Protein AF-A0A2G5TNJ4-F1 (afdb_monomer_lite)

Radius of gyration: 16.16 Å; chains: 1; bounding box: 44×25×48 Å

Structure (mmCIF, N/CA/C/O backbone):
data_AF-A0A2G5TNJ4-F1
#
_entry.id   AF-A0A2G5TNJ4-F1
#
loop_
_atom_site.group_PDB
_atom_site.id
_atom_site.type_symbol
_atom_site.label_atom_id
_atom_site.label_alt_id
_atom_site.label_comp_id
_atom_site.label_asym_id
_atom_site.label_entity_id
_atom_site.label_seq_id
_atom_site.pdbx_PDB_ins_code
_atom_site.Cartn_x
_atom_site.Cartn_y
_atom_site.Cartn_z
_atom_site.occupancy
_atom_site.B_iso_or_equiv
_atom_site.auth_seq_id
_atom_site.auth_comp_id
_atom_site.auth_asym_id
_atom_site.auth_atom_id
_atom_site.pdbx_PDB_model_num
ATOM 1 N N . MET A 1 1 ? 27.956 8.345 -33.609 1.00 48.47 1 MET A N 1
ATOM 2 C CA . MET A 1 1 ? 27.097 7.177 -33.896 1.00 48.47 1 MET A CA 1
ATOM 3 C C . MET A 1 1 ? 26.524 6.740 -32.561 1.00 48.47 1 MET A C 1
ATOM 5 O O . MET A 1 1 ? 27.315 6.524 -31.655 1.00 48.47 1 MET A O 1
ATOM 9 N N . ALA A 1 2 ? 25.201 6.765 -32.391 1.00 63.41 2 ALA A N 1
ATOM 10 C CA . ALA A 1 2 ? 24.571 6.293 -31.158 1.00 63.41 2 ALA A CA 1
ATOM 11 C C . ALA A 1 2 ? 24.672 4.763 -31.109 1.00 63.41 2 ALA A C 1
ATOM 13 O O . ALA A 1 2 ? 24.462 4.111 -32.132 1.00 63.41 2 ALA A O 1
ATOM 14 N N . ASP A 1 3 ? 25.059 4.219 -29.956 1.00 72.38 3 ASP A N 1
ATOM 15 C CA . ASP A 1 3 ? 25.195 2.779 -29.751 1.00 72.38 3 ASP A CA 1
ATOM 16 C C . ASP A 1 3 ? 23.813 2.118 -29.925 1.00 72.38 3 ASP A C 1
ATOM 18 O O . ASP A 1 3 ? 22.858 2.546 -29.271 1.00 72.38 3 ASP A O 1
ATOM 22 N N . PRO A 1 4 ? 23.658 1.119 -30.811 1.00 70.12 4 PRO A N 1
ATOM 23 C CA . PRO A 1 4 ? 22.371 0.469 -31.057 1.00 70.12 4 PRO A CA 1
ATOM 24 C C . PRO A 1 4 ? 21.819 -0.265 -29.824 1.00 70.12 4 PRO A C 1
ATOM 26 O O . PRO A 1 4 ? 20.648 -0.635 -29.817 1.00 70.12 4 PRO A O 1
ATOM 29 N N . CYS A 1 5 ? 22.632 -0.453 -28.779 1.00 77.62 5 CYS A N 1
ATOM 30 C CA . CYS A 1 5 ? 22.225 -1.030 -27.504 1.00 77.62 5 CYS A CA 1
ATOM 31 C C . CYS A 1 5 ? 21.991 0.027 -26.403 1.00 77.62 5 CYS A C 1
ATOM 33 O O . CYS A 1 5 ? 21.708 -0.326 -25.254 1.00 77.62 5 CYS A O 1
ATOM 35 N N . TYR A 1 6 ? 22.097 1.322 -26.724 1.00 80.75 6 TYR A N 1
ATOM 36 C CA . TYR A 1 6 ? 21.811 2.400 -25.782 1.00 80.75 6 TYR A CA 1
ATOM 37 C C . TYR A 1 6 ? 20.301 2.560 -25.595 1.00 80.75 6 TYR A C 1
ATOM 39 O O . TYR A 1 6 ? 19.610 3.175 -26.408 1.00 80.75 6 TYR A O 1
ATOM 47 N N . ILE A 1 7 ? 19.793 2.018 -24.490 1.00 78.69 7 ILE A N 1
ATOM 48 C CA . ILE A 1 7 ? 18.432 2.287 -24.026 1.00 78.69 7 ILE A CA 1
ATOM 49 C C . ILE A 1 7 ? 18.480 3.433 -23.008 1.00 78.69 7 ILE A C 1
ATOM 51 O O . ILE A 1 7 ? 19.168 3.291 -21.989 1.00 78.69 7 ILE A O 1
ATOM 55 N N . PRO A 1 8 ? 17.755 4.544 -23.251 1.00 84.19 8 PRO A N 1
ATOM 56 C CA . PRO A 1 8 ? 17.641 5.642 -22.300 1.00 84.19 8 PRO A CA 1
ATOM 57 C C . PRO A 1 8 ? 17.154 5.148 -20.938 1.00 84.19 8 PRO A C 1
ATOM 59 O O . PRO A 1 8 ? 16.268 4.296 -20.869 1.00 84.19 8 PRO A O 1
ATOM 62 N N . GLN A 1 9 ? 17.691 5.714 -19.855 1.00 79.19 9 GLN A N 1
ATOM 63 C CA . GLN A 1 9 ? 17.309 5.323 -18.494 1.00 79.19 9 GLN A CA 1
ATOM 64 C C . GLN A 1 9 ? 15.793 5.447 -18.281 1.00 79.19 9 GLN A C 1
ATOM 66 O O . GLN A 1 9 ? 15.159 4.482 -17.878 1.00 79.19 9 GLN A O 1
ATOM 71 N N . GLN A 1 10 ? 15.196 6.543 -18.759 1.00 78.75 10 GLN A N 1
ATOM 72 C CA . GLN A 1 10 ? 13.747 6.763 -18.744 1.00 78.75 10 GLN A CA 1
ATOM 73 C C . GLN A 1 10 ? 12.945 5.601 -19.359 1.00 78.75 10 GLN A C 1
ATOM 75 O O . GLN A 1 10 ? 11.861 5.268 -18.882 1.00 78.75 10 GLN A O 1
ATOM 80 N N . SER A 1 11 ? 13.452 4.975 -20.426 1.00 80.69 11 SER A N 1
ATOM 81 C CA . SER A 1 11 ? 12.792 3.830 -21.059 1.00 80.69 11 SER A CA 1
ATOM 82 C C . SER A 1 11 ? 12.884 2.571 -20.197 1.00 80.69 11 SER A C 1
ATOM 84 O O . SER A 1 11 ? 11.923 1.809 -20.156 1.00 80.69 11 SER A O 1
ATOM 86 N N . LYS A 1 12 ? 13.999 2.364 -19.486 1.00 79.69 12 LYS A N 1
ATOM 87 C CA . LYS A 1 12 ? 14.141 1.261 -18.523 1.00 79.69 12 LYS A CA 1
ATOM 88 C C . LYS A 1 12 ? 13.193 1.451 -17.345 1.00 79.69 12 LYS A C 1
ATOM 90 O O . LYS A 1 12 ? 12.419 0.544 -17.057 1.00 79.69 12 LYS A O 1
ATOM 95 N N . ASP A 1 13 ? 13.179 2.652 -16.772 1.00 75.88 13 ASP A N 1
ATOM 96 C CA . ASP A 1 13 ? 12.318 2.996 -15.642 1.00 75.88 13 ASP A CA 1
ATOM 97 C C . ASP A 1 13 ? 10.842 2.802 -16.031 1.00 75.88 13 ASP A C 1
ATOM 99 O O . ASP A 1 13 ? 10.076 2.158 -15.322 1.00 75.88 13 ASP A O 1
ATOM 103 N N . THR A 1 14 ? 10.440 3.259 -17.225 1.00 77.19 14 THR A N 1
ATOM 104 C CA . THR A 1 14 ? 9.064 3.089 -17.732 1.00 77.19 14 THR A CA 1
ATOM 105 C C . THR A 1 14 ? 8.658 1.616 -17.836 1.00 77.19 14 THR A C 1
ATOM 107 O O . THR A 1 14 ? 7.539 1.256 -17.460 1.00 77.19 14 THR A O 1
ATOM 110 N N . VAL A 1 15 ? 9.543 0.755 -18.349 1.00 81.00 15 VAL A N 1
ATOM 111 C CA . VAL A 1 15 ? 9.281 -0.689 -18.442 1.00 81.00 15 VAL A CA 1
ATOM 112 C C . VAL A 1 15 ? 9.145 -1.293 -17.047 1.00 81.00 15 VAL A C 1
ATOM 114 O O . VAL A 1 15 ? 8.194 -2.028 -16.799 1.00 81.00 15 VAL A O 1
ATOM 117 N N . GLU A 1 16 ? 10.035 -0.938 -16.123 1.00 75.44 16 GLU A N 1
ATOM 118 C CA . GLU A 1 16 ? 10.012 -1.437 -14.748 1.00 75.44 16 GLU A CA 1
ATOM 119 C C . GLU A 1 16 ? 8.731 -1.015 -14.007 1.00 75.44 16 GLU A C 1
ATOM 121 O O . GLU A 1 16 ? 8.029 -1.860 -13.446 1.00 75.44 16 GLU A O 1
ATOM 126 N N . HIS A 1 17 ? 8.347 0.263 -14.107 1.00 73.50 17 HIS A N 1
ATOM 127 C CA . HIS A 1 17 ? 7.082 0.784 -13.583 1.00 73.50 17 HIS A CA 1
ATOM 128 C C . HIS A 1 17 ? 5.870 0.051 -14.163 1.00 73.50 17 HIS A C 1
ATOM 130 O O . HIS A 1 17 ? 4.946 -0.294 -13.425 1.00 73.50 17 HIS A O 1
ATOM 136 N N . THR A 1 18 ? 5.867 -0.211 -15.471 1.00 74.75 18 THR A N 1
ATOM 137 C CA . THR A 1 18 ? 4.748 -0.888 -16.140 1.00 74.75 18 THR A CA 1
ATOM 138 C C . THR A 1 18 ? 4.637 -2.346 -15.698 1.00 74.75 18 THR A C 1
ATOM 140 O O . THR A 1 18 ? 3.539 -2.802 -15.386 1.00 74.75 18 THR A O 1
ATOM 143 N N . CYS A 1 19 ? 5.756 -3.069 -15.605 1.00 76.50 19 CYS A N 1
ATOM 144 C CA . CYS A 1 19 ? 5.786 -4.444 -15.103 1.00 76.50 19 CYS A CA 1
ATOM 145 C C . CYS A 1 19 ? 5.284 -4.527 -13.656 1.00 76.50 19 CYS A C 1
ATOM 147 O O . CYS A 1 19 ? 4.443 -5.369 -13.347 1.00 76.50 19 CYS A O 1
ATOM 149 N N . MET A 1 20 ? 5.726 -3.613 -12.787 1.00 67.94 20 MET A N 1
ATOM 150 C CA . MET A 1 20 ? 5.228 -3.536 -11.412 1.00 67.94 20 MET A CA 1
ATOM 151 C C . MET A 1 20 ? 3.720 -3.270 -11.362 1.00 67.94 20 MET A C 1
ATOM 153 O O . MET A 1 20 ? 3.015 -3.897 -10.573 1.00 67.94 20 MET A O 1
ATOM 157 N N . LEU A 1 21 ? 3.208 -2.374 -12.213 1.00 69.69 21 LEU A N 1
ATOM 158 C CA . LEU A 1 21 ? 1.777 -2.084 -12.285 1.00 69.69 21 LEU A CA 1
ATOM 159 C C . LEU A 1 21 ? 0.969 -3.316 -12.706 1.00 69.69 21 LEU A C 1
ATOM 161 O O . LEU A 1 21 ? -0.061 -3.612 -12.106 1.00 69.69 21 LEU A O 1
ATOM 165 N N . LEU A 1 22 ? 1.453 -4.043 -13.713 1.00 71.75 22 LEU A N 1
ATOM 166 C CA . LEU A 1 22 ? 0.815 -5.257 -14.214 1.00 71.75 22 LEU A CA 1
ATOM 167 C C . LEU A 1 22 ? 0.810 -6.374 -13.170 1.00 71.75 22 LEU A C 1
ATOM 169 O O . LEU A 1 22 ? -0.215 -7.023 -13.004 1.00 71.75 22 LEU A O 1
ATOM 173 N N . GLU A 1 23 ? 1.891 -6.555 -12.414 1.00 68.31 23 GLU A N 1
ATOM 174 C CA . GLU A 1 23 ? 1.920 -7.535 -11.323 1.00 68.31 23 GLU A CA 1
ATOM 175 C C . GLU A 1 23 ? 1.002 -7.148 -10.156 1.00 68.31 23 GLU A C 1
ATOM 177 O O . GLU A 1 23 ? 0.368 -8.013 -9.552 1.00 68.31 23 GLU A O 1
ATOM 182 N N . MET A 1 24 ? 0.864 -5.855 -9.844 1.00 67.00 24 MET A N 1
ATOM 183 C CA . MET A 1 24 ? -0.133 -5.403 -8.864 1.00 67.00 24 MET A CA 1
ATOM 184 C C . MET A 1 24 ? -1.563 -5.675 -9.350 1.00 67.00 24 MET A C 1
ATOM 186 O O . MET A 1 24 ? -2.422 -6.071 -8.560 1.00 67.00 24 MET A O 1
ATOM 190 N N . ILE A 1 25 ? -1.829 -5.482 -10.644 1.00 66.56 25 ILE A N 1
ATOM 191 C CA . ILE A 1 25 ? -3.120 -5.804 -11.267 1.00 66.56 25 ILE A CA 1
ATOM 192 C C . ILE A 1 25 ? -3.373 -7.317 -11.244 1.00 66.56 25 ILE A C 1
ATOM 194 O O . ILE A 1 25 ? -4.487 -7.727 -10.924 1.00 66.56 25 ILE A O 1
ATOM 198 N N . ASP A 1 26 ? -2.355 -8.1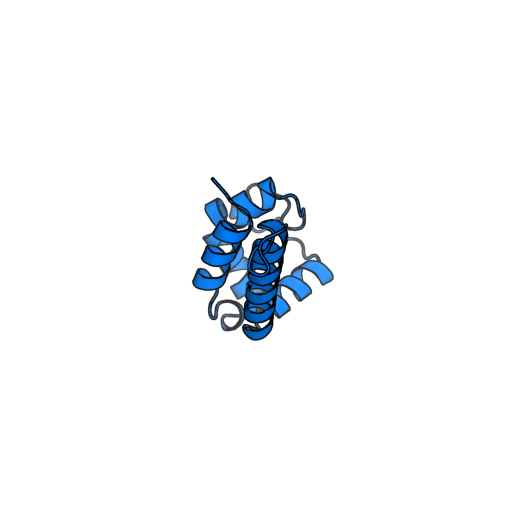36 -11.515 1.00 67.75 26 ASP A N 1
ATOM 199 C CA . ASP A 1 26 ? -2.431 -9.603 -11.469 1.00 67.75 26 ASP A CA 1
ATOM 200 C C . ASP A 1 26 ? -2.741 -10.114 -10.053 1.00 67.75 26 ASP A C 1
ATOM 202 O O . ASP A 1 26 ? -3.601 -10.973 -9.863 1.00 67.75 26 ASP A O 1
ATOM 206 N N . LYS A 1 27 ? -2.171 -9.464 -9.028 1.00 63.88 27 LYS A N 1
ATOM 207 C CA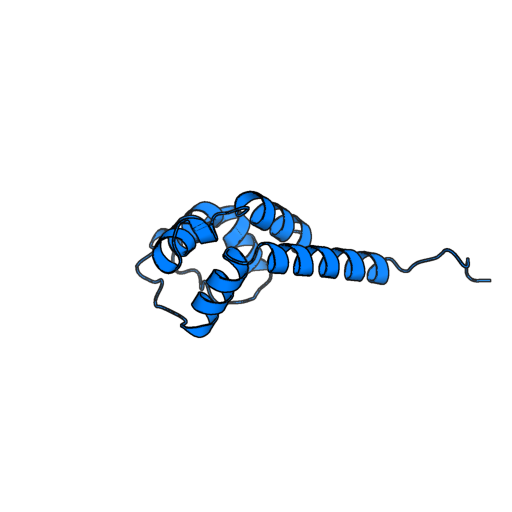 . LYS A 1 27 ? -2.522 -9.692 -7.614 1.00 63.88 27 LYS A CA 1
ATOM 208 C C . LYS A 1 27 ? -3.915 -9.192 -7.213 1.00 63.88 27 LYS A C 1
ATOM 210 O O . LYS A 1 27 ? -4.249 -9.248 -6.031 1.00 63.88 27 LYS A O 1
ATOM 215 N N . GLY A 1 28 ? -4.723 -8.741 -8.178 1.00 65.25 28 GLY A N 1
ATOM 216 C CA . GLY A 1 28 ? -6.190 -8.743 -8.217 1.00 65.25 28 GLY A CA 1
ATOM 217 C C . GLY A 1 28 ? -6.915 -8.148 -7.012 1.00 65.25 28 GLY A C 1
ATOM 218 O O . GLY A 1 28 ? -7.501 -7.071 -7.097 1.00 65.25 28 GLY A O 1
ATOM 219 N N . SER A 1 29 ? -6.894 -8.852 -5.886 1.00 76.25 29 SER A N 1
ATOM 220 C CA . SER A 1 29 ? -7.596 -8.546 -4.642 1.00 76.25 29 SER A CA 1
ATOM 221 C C . SER A 1 29 ? -7.199 -7.199 -4.030 1.00 76.25 29 SER A C 1
ATOM 223 O O . SER A 1 29 ? -8.075 -6.425 -3.637 1.00 76.25 29 SER A O 1
ATOM 225 N N . PHE A 1 30 ? -5.900 -6.879 -3.976 1.00 74.75 30 PHE A N 1
ATOM 226 C CA . PHE A 1 30 ? -5.428 -5.603 -3.422 1.00 74.75 30 PHE A CA 1
ATOM 227 C C . PHE A 1 30 ? -5.843 -4.427 -4.308 1.00 74.75 30 PHE A C 1
ATOM 229 O O . PHE A 1 30 ? -6.428 -3.453 -3.838 1.00 74.75 30 PHE A O 1
ATOM 236 N N . THR A 1 31 ? -5.598 -4.536 -5.612 1.00 75.31 31 THR A N 1
ATOM 237 C CA . THR A 1 31 ? -5.881 -3.471 -6.581 1.00 75.31 31 THR A CA 1
ATOM 238 C C . THR A 1 31 ? -7.385 -3.252 -6.749 1.00 75.31 31 THR A C 1
ATOM 240 O O . THR A 1 31 ? -7.836 -2.107 -6.850 1.00 75.31 31 THR A O 1
ATOM 243 N N . ALA A 1 32 ? -8.187 -4.320 -6.688 1.00 79.75 32 ALA A N 1
ATOM 244 C CA . ALA A 1 32 ? -9.642 -4.230 -6.655 1.00 79.75 32 ALA A CA 1
ATOM 245 C C . ALA A 1 32 ? -10.140 -3.551 -5.371 1.00 79.75 32 ALA A C 1
ATOM 247 O O . ALA A 1 32 ? -10.988 -2.661 -5.447 1.00 79.75 32 ALA A O 1
ATOM 248 N N . CYS A 1 33 ? -9.581 -3.906 -4.208 1.00 82.44 33 CYS A N 1
ATOM 249 C CA . CYS A 1 33 ? -9.888 -3.248 -2.937 1.00 82.44 33 CYS A CA 1
ATOM 250 C C . CYS A 1 33 ? -9.534 -1.756 -2.975 1.00 82.44 33 CYS A C 1
ATOM 252 O O . CYS A 1 33 ? -10.383 -0.916 -2.684 1.00 82.44 33 CYS A O 1
ATOM 254 N N . ALA A 1 34 ? -8.312 -1.415 -3.391 1.00 78.75 34 ALA A N 1
ATOM 255 C CA . ALA A 1 34 ? -7.845 -0.038 -3.502 1.00 78.75 34 ALA A CA 1
ATOM 256 C C . ALA A 1 34 ? -8.736 0.784 -4.445 1.00 78.75 34 ALA A C 1
ATOM 258 O O . ALA A 1 34 ? -9.140 1.900 -4.116 1.00 78.75 34 ALA A O 1
ATOM 259 N N . SER A 1 35 ? -9.104 0.209 -5.594 1.00 79.50 35 SER A N 1
ATOM 260 C CA . SER A 1 35 ? -10.013 0.844 -6.554 1.00 79.50 35 SER A CA 1
ATOM 261 C C . SER A 1 35 ? -11.406 1.056 -5.965 1.00 79.50 35 SER A C 1
ATOM 263 O O . SER A 1 35 ? -12.008 2.110 -6.167 1.00 79.50 35 SER A O 1
ATOM 265 N N . LYS A 1 36 ? -11.916 0.082 -5.205 1.00 82.81 36 LYS A N 1
ATOM 266 C CA . LYS A 1 36 ? -13.209 0.181 -4.525 1.00 82.81 36 LYS A CA 1
ATOM 267 C C . LYS A 1 36 ? -13.189 1.254 -3.437 1.00 82.81 36 LYS A C 1
ATOM 269 O O . LYS A 1 36 ? -14.083 2.089 -3.420 1.00 82.81 36 LYS A O 1
ATOM 274 N N . LEU A 1 37 ? -12.137 1.307 -2.619 1.00 83.38 37 LEU A N 1
ATOM 275 C CA . LEU A 1 37 ? -11.922 2.360 -1.623 1.00 83.38 37 LEU A CA 1
ATOM 276 C C . LEU A 1 37 ? -11.876 3.746 -2.264 1.00 83.38 37 LEU A C 1
ATOM 278 O O . LEU A 1 37 ? -12.560 4.645 -1.795 1.00 83.38 37 LEU A O 1
ATOM 282 N N . MET A 1 38 ? -11.119 3.925 -3.349 1.00 80.38 38 MET A N 1
ATOM 283 C CA . MET A 1 38 ? -11.061 5.203 -4.071 1.00 80.38 38 MET A CA 1
ATOM 284 C C . MET A 1 38 ? -12.417 5.607 -4.658 1.00 80.38 38 MET A C 1
ATOM 286 O O . MET A 1 38 ? -12.744 6.789 -4.696 1.00 80.38 38 MET A O 1
ATOM 290 N N . LYS A 1 39 ? -13.198 4.633 -5.139 1.00 82.19 39 LYS A N 1
ATOM 291 C CA . LYS A 1 39 ? -14.500 4.878 -5.765 1.00 82.19 39 LYS A CA 1
ATOM 292 C C . LYS A 1 39 ? -15.591 5.187 -4.745 1.00 82.19 39 LYS A C 1
ATOM 294 O O . LYS A 1 39 ? -16.397 6.081 -4.973 1.00 82.19 39 LYS A O 1
ATOM 299 N N . GLU A 1 40 ? -15.648 4.417 -3.665 1.00 83.56 40 GLU A N 1
ATOM 300 C CA . GLU A 1 40 ? -16.628 4.599 -2.593 1.00 83.56 40 GLU A CA 1
ATOM 301 C C . GLU A 1 40 ? -16.258 5.778 -1.691 1.00 83.56 40 GLU A C 1
ATOM 303 O O . GLU A 1 40 ? -17.143 6.326 -1.043 1.00 83.56 40 GLU A O 1
ATOM 308 N N . ASN A 1 41 ? -14.973 6.158 -1.675 1.00 82.56 41 ASN A N 1
ATOM 309 C CA . ASN A 1 41 ? -14.388 7.191 -0.824 1.00 82.56 41 ASN A CA 1
ATOM 310 C C . ASN A 1 41 ? -14.988 7.173 0.594 1.00 82.56 41 ASN A C 1
ATOM 312 O O . ASN A 1 41 ? -15.573 8.168 1.032 1.00 82.56 41 ASN A O 1
ATOM 316 N N . PRO A 1 42 ? -14.978 6.004 1.268 1.00 83.31 42 PRO A N 1
ATOM 317 C CA . PRO A 1 42 ? -15.617 5.890 2.558 1.00 83.31 42 PRO A CA 1
ATOM 318 C C . PRO A 1 42 ? -14.933 6.791 3.574 1.00 83.31 42 PRO A C 1
ATOM 320 O O . PRO A 1 42 ? -13.731 7.032 3.505 1.00 83.31 42 PRO A O 1
ATOM 323 N N . ASP A 1 43 ? -15.688 7.199 4.585 1.00 82.38 43 ASP A N 1
ATOM 324 C CA . ASP A 1 43 ? -15.075 7.879 5.708 1.00 82.38 43 ASP A CA 1
ATOM 325 C C . ASP A 1 43 ? -14.089 6.929 6.415 1.00 82.38 43 ASP A C 1
ATOM 327 O O . ASP A 1 43 ? -14.409 5.773 6.736 1.00 82.38 43 ASP A O 1
ATOM 331 N N . LEU A 1 44 ? -12.857 7.411 6.572 1.00 82.62 44 LEU A N 1
ATOM 332 C CA . LEU A 1 44 ? -11.769 6.738 7.274 1.00 82.62 44 LEU A CA 1
ATOM 333 C C . LEU A 1 44 ? -11.365 7.503 8.543 1.00 82.62 44 LEU A C 1
ATOM 335 O O . LEU A 1 44 ? -10.369 7.147 9.167 1.00 82.62 44 LEU A O 1
ATOM 339 N N . SER A 1 45 ? -12.144 8.512 8.948 1.00 78.12 45 SER A N 1
ATOM 340 C CA . SER A 1 45 ? -11.923 9.291 10.173 1.00 78.12 45 SER A CA 1
ATOM 341 C C . SER A 1 45 ? -11.889 8.421 11.432 1.00 78.12 45 SER A C 1
ATOM 343 O O . SER A 1 45 ? -11.148 8.723 12.363 1.00 78.12 45 SER A O 1
ATOM 345 N N . ASP A 1 46 ? -12.622 7.302 11.432 1.00 80.75 46 ASP A N 1
A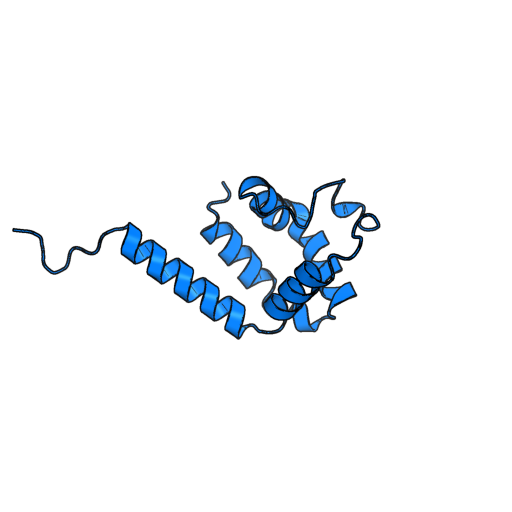TOM 346 C CA . ASP A 1 46 ? -12.631 6.321 12.527 1.00 80.75 46 ASP A CA 1
ATOM 347 C C . ASP A 1 46 ? -11.278 5.608 12.710 1.00 80.75 46 ASP A C 1
ATOM 349 O O . ASP A 1 46 ? -11.006 5.011 13.754 1.00 80.75 46 ASP A O 1
ATOM 353 N N . TYR A 1 47 ? -10.402 5.649 11.701 1.00 82.31 47 TYR A N 1
ATOM 354 C CA . TYR A 1 47 ? -9.062 5.086 11.791 1.00 82.31 47 TYR A CA 1
ATOM 355 C C . TYR A 1 47 ? -8.115 6.121 12.395 1.00 82.31 47 TYR A C 1
ATOM 357 O O . TYR A 1 47 ? -7.359 6.782 11.684 1.00 82.31 47 TYR A O 1
ATOM 365 N N . GLU A 1 48 ? -8.081 6.193 13.729 1.00 79.38 48 GLU A N 1
ATOM 366 C CA . GLU A 1 48 ? -7.156 7.062 14.480 1.00 79.38 48 GLU A CA 1
ATOM 367 C C . GLU A 1 48 ? -5.689 6.875 14.055 1.00 79.38 48 GLU A C 1
ATOM 369 O O . GLU A 1 48 ? -4.893 7.811 14.101 1.00 79.38 48 GLU A O 1
ATOM 374 N N . CYS A 1 49 ? -5.329 5.683 13.560 1.00 82.19 49 CYS A N 1
ATOM 375 C CA . CYS A 1 49 ? -3.990 5.402 13.052 1.00 82.19 49 CYS A CA 1
ATOM 376 C C . CYS A 1 49 ? -3.594 6.242 11.830 1.00 82.19 49 CYS A C 1
ATOM 378 O O . CYS A 1 49 ? -2.396 6.397 11.598 1.00 82.19 49 CYS A O 1
ATOM 380 N N . LEU A 1 50 ? -4.543 6.814 11.079 1.00 78.56 50 LEU A N 1
ATOM 381 C CA . LEU A 1 50 ? -4.248 7.762 10.004 1.00 78.56 50 LEU A CA 1
ATOM 382 C C . LEU A 1 50 ? -3.803 9.132 10.541 1.00 78.56 50 LEU A C 1
ATOM 384 O O . LEU A 1 50 ? -3.179 9.872 9.793 1.00 78.56 50 LEU A O 1
ATOM 388 N N . GLU A 1 51 ? -4.040 9.465 11.817 1.00 79.38 51 GLU A N 1
ATOM 389 C CA . GLU A 1 51 ? -3.641 10.747 12.435 1.00 79.38 51 GLU A CA 1
ATOM 390 C C . GLU A 1 51 ? -4.068 11.981 11.611 1.00 79.38 51 GLU A C 1
ATOM 392 O O . GLU A 1 51 ? -3.316 12.944 11.461 1.00 79.38 51 GLU A O 1
ATOM 397 N N . GLY A 1 52 ? -5.267 11.940 11.021 1.00 72.38 52 GLY A N 1
ATOM 398 C CA . GLY A 1 52 ? -5.781 13.025 10.176 1.00 72.38 52 GLY A CA 1
ATOM 399 C C . GLY A 1 52 ? -5.124 13.128 8.794 1.00 72.38 52 GLY A C 1
ATOM 400 O O . GLY A 1 52 ? -5.332 14.110 8.087 1.00 72.38 52 GLY A O 1
ATOM 401 N N . MET A 1 53 ? -4.335 12.130 8.391 1.00 78.25 53 MET A N 1
ATOM 402 C CA . MET A 1 53 ? -3.824 12.000 7.031 1.00 78.25 53 MET A CA 1
ATOM 403 C C . MET A 1 53 ? -4.963 11.769 6.040 1.00 78.25 53 MET A C 1
ATOM 405 O O . MET A 1 53 ? -5.793 10.879 6.227 1.00 78.25 53 MET A O 1
ATOM 409 N N . ASP A 1 54 ? -4.925 12.488 4.921 1.00 78.50 54 ASP A N 1
ATOM 410 C CA . ASP A 1 54 ? -5.826 12.223 3.809 1.00 78.50 54 ASP A CA 1
ATOM 411 C C . ASP A 1 54 ? -5.410 10.926 3.094 1.00 78.50 54 ASP A C 1
ATOM 413 O O . ASP A 1 54 ? -4.405 10.872 2.383 1.00 78.50 54 ASP A O 1
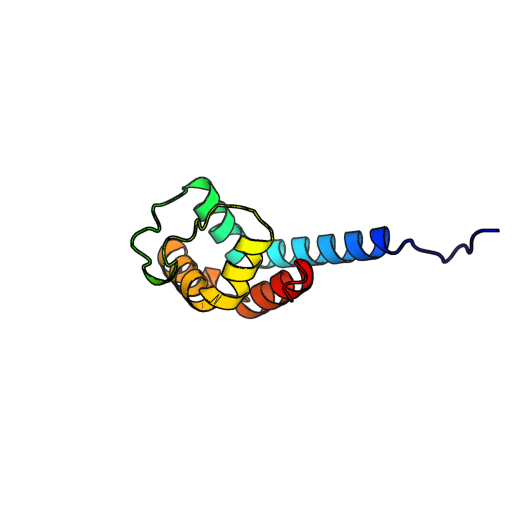ATOM 417 N N . PHE A 1 55 ? -6.170 9.844 3.277 1.00 79.56 55 PHE A N 1
ATOM 418 C CA . PHE A 1 55 ? -5.908 8.564 2.613 1.00 79.56 55 PHE A CA 1
ATOM 419 C C . PHE A 1 55 ? -6.061 8.629 1.082 1.00 79.56 55 PHE A C 1
ATOM 421 O O . PHE A 1 55 ? -5.435 7.841 0.370 1.00 79.56 55 PHE A O 1
ATOM 428 N N . TYR A 1 56 ? -6.800 9.598 0.551 1.00 80.25 56 TYR A N 1
ATOM 429 C CA . TYR A 1 56 ? -7.127 9.702 -0.873 1.00 80.25 56 TYR A CA 1
ATOM 430 C C . TYR A 1 56 ? -6.236 10.681 -1.632 1.00 80.25 56 TYR A C 1
ATOM 432 O O . TYR A 1 56 ? -6.155 10.623 -2.861 1.00 80.25 56 TYR A O 1
ATOM 440 N N . GLU A 1 57 ? -5.517 11.545 -0.920 1.00 82.25 57 GLU A N 1
ATOM 441 C CA . GLU A 1 57 ? -4.529 12.427 -1.528 1.00 82.25 57 GLU A CA 1
ATOM 442 C C . GLU A 1 57 ? -3.393 11.610 -2.179 1.00 82.25 57 GLU A C 1
ATOM 444 O O . GLU A 1 57 ? -2.782 10.721 -1.576 1.00 82.25 57 GLU A O 1
ATOM 449 N N . LYS A 1 58 ? -3.114 11.931 -3.447 1.00 74.50 58 LYS A N 1
ATOM 450 C CA . LYS A 1 58 ? -2.194 11.198 -4.332 1.00 74.50 58 LYS A CA 1
ATOM 451 C C . LYS A 1 58 ? -0.780 11.783 -4.378 1.00 74.50 58 LYS A C 1
ATOM 453 O O . LYS A 1 58 ? -0.033 11.481 -5.304 1.00 74.50 58 LYS A O 1
ATOM 458 N N . SER A 1 59 ? -0.413 12.656 -3.442 1.00 78.38 59 SER A N 1
ATOM 459 C CA . SER A 1 59 ? 0.939 13.218 -3.425 1.00 78.38 59 SER A CA 1
ATOM 460 C C . SER A 1 59 ? 1.965 12.124 -3.119 1.00 78.38 59 SER A C 1
ATOM 462 O O . SER A 1 59 ? 1.691 11.196 -2.353 1.00 78.38 59 SER A O 1
ATOM 464 N N . THR A 1 60 ? 3.152 12.215 -3.724 1.00 75.44 60 THR A N 1
ATOM 465 C CA . THR A 1 60 ? 4.242 11.249 -3.509 1.00 75.44 60 THR A CA 1
ATOM 466 C C . THR A 1 60 ? 4.624 11.182 -2.034 1.00 75.44 60 THR A C 1
ATOM 468 O O . THR A 1 60 ? 4.714 10.095 -1.478 1.00 75.44 60 THR A O 1
ATOM 471 N N . ALA A 1 61 ? 4.731 12.334 -1.364 1.00 79.62 61 ALA A N 1
ATOM 472 C CA . ALA A 1 61 ? 5.049 12.415 0.061 1.00 79.62 61 ALA A CA 1
ATOM 473 C C . ALA A 1 61 ? 3.999 11.717 0.940 1.00 79.62 61 ALA A C 1
ATOM 475 O O . ALA A 1 61 ? 4.342 10.964 1.854 1.00 79.62 61 ALA A O 1
ATOM 476 N N . ASN A 1 62 ? 2.712 11.930 0.654 1.00 81.50 62 ASN A N 1
ATOM 477 C CA . ASN A 1 62 ? 1.650 11.283 1.410 1.00 81.50 62 ASN A CA 1
ATOM 478 C C . ASN A 1 62 ? 1.570 9.782 1.098 1.00 81.50 62 ASN A C 1
ATOM 480 O O . ASN A 1 62 ? 1.410 8.968 2.004 1.00 81.50 62 ASN A O 1
ATOM 484 N N . SER A 1 63 ? 1.772 9.401 -0.165 1.00 78.38 63 SER A N 1
ATOM 485 C CA . SER A 1 63 ? 1.891 8.000 -0.571 1.00 78.38 63 SER A CA 1
ATOM 486 C C . SER A 1 63 ? 3.038 7.331 0.179 1.00 78.38 63 SER A C 1
ATOM 488 O O . SER A 1 63 ? 2.781 6.370 0.884 1.00 78.38 63 SER A O 1
ATOM 490 N N . CYS A 1 64 ? 4.250 7.888 0.184 1.00 81.62 64 CYS A N 1
ATOM 491 C CA . CYS A 1 64 ? 5.365 7.367 0.975 1.00 81.62 64 CYS A CA 1
ATOM 492 C C . CYS A 1 64 ? 5.007 7.200 2.452 1.00 81.62 64 CYS A C 1
ATOM 494 O O . CYS A 1 64 ? 5.164 6.117 3.008 1.00 81.62 64 CYS A O 1
ATOM 496 N N . ARG A 1 65 ? 4.433 8.223 3.088 1.00 83.00 65 ARG A N 1
ATOM 497 C CA . ARG A 1 65 ? 4.060 8.162 4.508 1.00 83.00 65 ARG A CA 1
ATOM 498 C C . ARG A 1 65 ? 2.997 7.088 4.793 1.00 83.00 65 ARG A C 1
ATOM 500 O O . ARG A 1 65 ? 3.058 6.428 5.832 1.00 83.00 65 ARG A O 1
ATOM 507 N N . LYS A 1 66 ? 2.063 6.860 3.865 1.00 81.50 66 LYS A N 1
ATOM 508 C CA . LYS A 1 66 ? 1.053 5.788 3.917 1.00 81.50 66 LYS A CA 1
ATOM 509 C C . LYS A 1 66 ? 1.694 4.402 3.984 1.00 81.50 66 LYS A C 1
ATOM 511 O 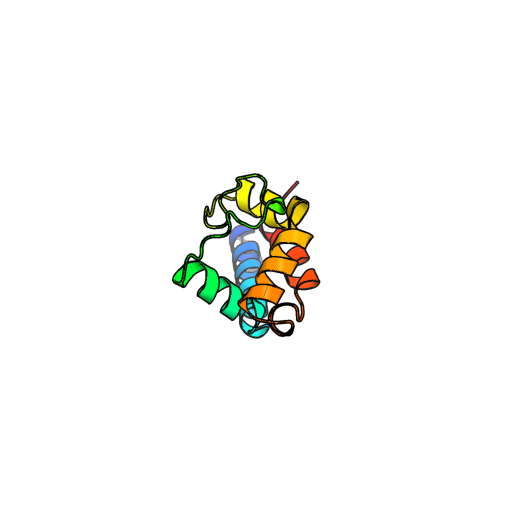O . LYS A 1 66 ? 1.413 3.637 4.903 1.00 81.50 66 LYS A O 1
ATOM 516 N N . ILE A 1 67 ? 2.577 4.095 3.041 1.00 80.38 67 ILE A N 1
ATOM 517 C CA . ILE A 1 67 ? 3.218 2.773 2.890 1.00 80.38 67 ILE A CA 1
ATOM 518 C C . ILE A 1 67 ? 4.394 2.542 3.842 1.00 80.38 67 ILE A C 1
ATOM 520 O O . ILE A 1 67 ? 4.651 1.395 4.186 1.00 80.38 67 ILE A O 1
ATOM 524 N N . THR A 1 68 ? 5.098 3.577 4.305 1.00 81.19 68 THR A N 1
ATOM 525 C CA . THR A 1 68 ? 6.215 3.402 5.252 1.00 81.19 68 THR A CA 1
ATOM 526 C C . THR A 1 68 ? 5.736 3.474 6.696 1.00 81.19 68 THR A C 1
ATOM 528 O O . THR A 1 68 ? 5.969 2.561 7.487 1.00 81.19 68 THR A O 1
ATOM 531 N N . THR A 1 69 ? 5.013 4.541 7.040 1.00 82.44 69 THR A N 1
ATOM 532 C CA . THR A 1 69 ? 4.647 4.860 8.426 1.00 82.44 69 THR A CA 1
ATOM 533 C C . THR A 1 69 ? 3.305 4.247 8.809 1.00 82.44 69 THR A C 1
ATOM 535 O O . THR A 1 69 ? 3.114 3.830 9.949 1.00 82.44 69 THR A O 1
ATOM 538 N N . LYS A 1 70 ? 2.352 4.183 7.870 1.00 85.31 70 LYS A N 1
ATOM 539 C CA . LYS A 1 70 ? 0.970 3.748 8.138 1.00 85.31 70 LYS A CA 1
ATOM 540 C C . LYS A 1 70 ? 0.622 2.383 7.538 1.00 85.31 70 LYS A C 1
ATOM 542 O O . LYS A 1 70 ? -0.556 2.031 7.500 1.00 85.31 70 LYS A O 1
ATOM 547 N N . LYS A 1 71 ? 1.612 1.566 7.154 1.00 85.38 71 LYS A N 1
ATOM 548 C CA . LYS A 1 71 ? 1.392 0.240 6.543 1.00 85.38 71 LYS A CA 1
ATOM 549 C C . LYS A 1 71 ? 0.447 -0.660 7.337 1.00 85.38 71 LYS A C 1
ATOM 551 O O . LYS A 1 71 ? -0.393 -1.328 6.747 1.00 85.38 71 LYS A O 1
ATOM 556 N N . ASP A 1 72 ? 0.519 -0.656 8.665 1.00 85.50 72 ASP A N 1
ATOM 557 C CA . ASP A 1 72 ? -0.384 -1.461 9.494 1.00 85.50 72 ASP A CA 1
ATOM 558 C C . ASP A 1 72 ? -1.820 -0.931 9.495 1.00 85.50 72 ASP A C 1
ATOM 560 O O . ASP A 1 72 ? -2.774 -1.704 9.567 1.00 85.50 72 ASP A O 1
ATOM 564 N N . CYS A 1 73 ? -1.982 0.386 9.378 1.00 85.88 73 CYS A N 1
ATOM 565 C CA . CYS A 1 73 ? -3.286 1.031 9.281 1.00 85.88 73 CYS A CA 1
ATOM 566 C C . CYS A 1 73 ? -3.958 0.669 7.951 1.00 85.88 73 CYS A C 1
ATOM 568 O O . CYS A 1 73 ? -5.103 0.228 7.927 1.00 85.88 73 CYS A O 1
ATOM 570 N N . ILE A 1 74 ? -3.209 0.752 6.851 1.00 84.38 74 ILE A N 1
ATOM 571 C CA . ILE A 1 74 ? -3.696 0.393 5.513 1.00 84.38 74 ILE A CA 1
ATOM 572 C C . ILE A 1 74 ? -4.048 -1.091 5.445 1.00 84.38 74 ILE A C 1
ATOM 574 O O . ILE A 1 74 ? -5.096 -1.441 4.906 1.00 84.38 74 ILE A O 1
ATOM 578 N N . ARG A 1 75 ? -3.239 -1.954 6.070 1.00 86.38 75 ARG A N 1
ATOM 579 C CA . ARG A 1 75 ? -3.532 -3.383 6.206 1.00 86.38 75 ARG A CA 1
ATOM 580 C C . ARG A 1 75 ? -4.881 -3.606 6.892 1.00 86.38 75 ARG A C 1
ATOM 582 O O . ARG A 1 75 ? -5.724 -4.321 6.361 1.00 86.38 75 ARG A O 1
ATOM 589 N N . LYS A 1 76 ? -5.130 -2.939 8.023 1.00 87.12 76 LYS A N 1
ATOM 590 C CA . LYS A 1 76 ? -6.421 -3.020 8.727 1.00 87.12 76 LYS A CA 1
ATOM 591 C C . LYS A 1 76 ? -7.586 -2.499 7.887 1.00 87.12 76 LYS A C 1
ATOM 593 O O . LYS A 1 76 ? -8.630 -3.139 7.860 1.00 87.12 76 LYS A O 1
ATOM 598 N N . ILE A 1 77 ? -7.419 -1.371 7.193 1.00 86.38 77 ILE A N 1
ATOM 599 C CA . ILE A 1 77 ? -8.458 -0.803 6.318 1.00 86.38 77 ILE A CA 1
ATOM 600 C C . ILE A 1 77 ? -8.809 -1.796 5.207 1.00 86.38 77 ILE A C 1
ATOM 602 O O . ILE A 1 77 ? -9.985 -2.069 4.975 1.00 86.38 77 ILE A O 1
ATOM 606 N N . MET A 1 78 ? -7.795 -2.366 4.550 1.00 83.94 78 MET A N 1
ATOM 607 C CA . MET A 1 78 ? -7.958 -3.355 3.483 1.00 83.94 78 MET A CA 1
ATOM 608 C C . MET A 1 78 ? -8.673 -4.613 3.990 1.00 83.94 78 MET A C 1
ATOM 610 O O . MET A 1 78 ? -9.644 -5.047 3.370 1.00 83.94 78 MET A O 1
ATOM 614 N N . GLU A 1 79 ? -8.258 -5.147 5.143 1.00 87.56 79 GLU A N 1
ATOM 615 C CA . GLU A 1 79 ? -8.891 -6.312 5.771 1.00 87.56 79 GLU A CA 1
ATOM 616 C C . GLU A 1 79 ? -10.344 -6.037 6.165 1.00 87.56 79 GLU A C 1
ATOM 618 O O . GLU A 1 79 ? -11.225 -6.850 5.899 1.00 87.56 79 GLU A O 1
ATOM 623 N N . HIS A 1 80 ? -10.618 -4.879 6.765 1.00 85.75 80 HIS A N 1
ATOM 624 C CA . HIS A 1 80 ? -11.952 -4.526 7.235 1.00 85.75 80 HIS A CA 1
ATOM 625 C C . HIS A 1 80 ? -12.920 -4.222 6.081 1.00 85.75 80 HIS A C 1
ATOM 627 O O . HIS A 1 80 ? -14.103 -4.546 6.158 1.00 85.75 80 HIS A O 1
ATOM 633 N N . ARG A 1 81 ? -12.443 -3.582 5.005 1.00 82.88 81 ARG A N 1
ATOM 634 C CA . ARG A 1 81 ? -13.291 -3.135 3.885 1.00 82.88 81 ARG A CA 1
ATOM 635 C C . ARG A 1 81 ? -13.465 -4.190 2.796 1.00 82.88 81 ARG A C 1
ATOM 637 O O . ARG A 1 81 ? -14.543 -4.263 2.210 1.00 82.88 81 ARG A O 1
ATOM 644 N N . SER A 1 82 ? -12.436 -4.991 2.533 1.00 82.94 82 SER A N 1
ATOM 645 C CA . SER A 1 82 ? -12.441 -5.975 1.440 1.00 82.94 82 SER A CA 1
ATOM 646 C C . SER A 1 82 ? -12.135 -7.402 1.881 1.00 82.94 82 SER A C 1
ATOM 648 O O . SER A 1 82 ? -12.209 -8.310 1.059 1.00 82.94 82 SER A O 1
ATOM 650 N N . GLY A 1 83 ? -11.847 -7.627 3.162 1.00 84.00 83 GLY A N 1
ATOM 651 C CA . GLY A 1 83 ? -11.548 -8.950 3.698 1.00 84.00 83 GLY A CA 1
ATOM 652 C C . GLY A 1 83 ? -10.073 -9.333 3.579 1.00 84.00 83 GLY A C 1
ATOM 653 O O . GLY A 1 83 ? -9.248 -8.625 3.000 1.00 84.00 83 GLY A O 1
ATOM 654 N N . LYS A 1 84 ? -9.739 -10.500 4.135 1.00 82.06 84 LYS A N 1
ATOM 655 C CA . LYS A 1 84 ? -8.364 -11.025 4.177 1.00 82.06 84 LYS A CA 1
ATOM 656 C C . LYS A 1 84 ? -7.767 -11.289 2.796 1.00 82.06 84 LYS A C 1
ATOM 658 O O . LYS A 1 84 ? -6.551 -11.229 2.654 1.00 82.06 84 LYS A O 1
ATOM 663 N N . ASP A 1 85 ? -8.597 -11.517 1.782 1.00 80.88 85 ASP A N 1
ATOM 664 C CA . ASP A 1 85 ? -8.132 -11.742 0.411 1.00 80.88 85 ASP A CA 1
ATOM 665 C C . ASP A 1 85 ? -7.411 -10.515 -0.162 1.00 80.88 85 ASP A C 1
ATOM 667 O O . ASP A 1 85 ? -6.462 -10.661 -0.929 1.00 80.88 85 ASP A O 1
ATOM 671 N N . ALA A 1 86 ? -7.786 -9.303 0.266 1.00 79.38 86 ALA A N 1
ATOM 672 C CA . ALA A 1 86 ? -7.094 -8.070 -0.113 1.00 79.38 86 ALA A CA 1
ATOM 673 C C . ALA A 1 86 ? -5.679 -7.960 0.483 1.00 79.38 86 ALA A C 1
ATOM 675 O O . ALA A 1 86 ? -4.902 -7.110 0.050 1.00 79.38 86 ALA A O 1
ATOM 676 N N . LEU A 1 87 ? -5.338 -8.807 1.463 1.00 81.75 87 LEU A N 1
ATOM 677 C CA . LEU A 1 87 ? -4.010 -8.858 2.069 1.00 81.75 87 LEU A CA 1
ATOM 678 C C . LEU A 1 87 ? -3.057 -9.835 1.371 1.00 81.75 87 LEU A C 1
ATOM 680 O O . LEU A 1 87 ? -1.873 -9.885 1.712 1.00 81.75 87 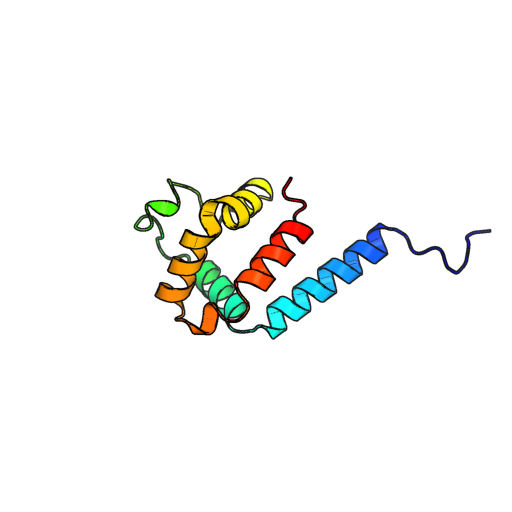LEU A O 1
ATOM 684 N N . VAL A 1 88 ? -3.541 -10.623 0.408 1.00 81.31 88 VAL A N 1
ATOM 685 C CA . VAL A 1 88 ? -2.707 -11.587 -0.314 1.00 81.31 88 VAL A CA 1
ATOM 686 C C . VAL A 1 88 ? -1.650 -10.832 -1.119 1.00 81.31 88 VAL A C 1
ATOM 688 O O . VAL A 1 88 ? -1.960 -10.067 -2.027 1.00 81.31 88 VAL A O 1
ATOM 691 N N . GLY A 1 89 ? -0.381 -11.031 -0.756 1.00 74.81 89 GLY A N 1
ATOM 692 C CA . GLY A 1 89 ? 0.741 -10.324 -1.373 1.00 74.81 89 GLY A CA 1
ATOM 693 C C . GLY A 1 89 ? 0.874 -8.857 -0.955 1.00 74.81 89 GLY A C 1
ATOM 694 O O . GLY A 1 89 ? 1.637 -8.139 -1.594 1.00 74.81 89 GLY A O 1
ATOM 695 N N . TYR A 1 90 ? 0.174 -8.420 0.100 1.00 81.12 90 TYR A N 1
ATOM 696 C CA . TYR A 1 90 ? 0.211 -7.046 0.604 1.00 81.12 90 TYR A CA 1
ATOM 697 C C . TYR A 1 90 ? 1.632 -6.562 0.885 1.00 81.12 90 TYR A C 1
ATOM 699 O O . TYR A 1 90 ? 2.039 -5.553 0.326 1.00 81.12 90 TYR A O 1
ATOM 707 N N . ASP A 1 91 ? 2.408 -7.299 1.682 1.00 82.06 91 ASP A N 1
ATOM 708 C CA . ASP A 1 91 ? 3.766 -6.879 2.052 1.00 82.06 91 ASP A CA 1
ATOM 709 C C . ASP A 1 91 ? 4.672 -6.717 0.821 1.00 82.06 91 ASP A C 1
ATOM 711 O O . ASP A 1 91 ? 5.395 -5.732 0.707 1.00 82.06 91 ASP A O 1
ATOM 715 N N . GLU A 1 92 ? 4.561 -7.620 -0.156 1.00 81.56 92 GLU A N 1
ATOM 716 C CA . GLU A 1 92 ? 5.332 -7.535 -1.399 1.00 81.56 92 GLU A CA 1
ATOM 717 C C . GLU A 1 92 ? 4.901 -6.339 -2.265 1.00 81.56 92 GLU A C 1
ATOM 719 O O . GLU A 1 92 ? 5.733 -5.695 -2.902 1.00 81.56 92 GLU A O 1
ATOM 724 N N . ILE A 1 93 ? 3.603 -6.016 -2.283 1.00 79.19 93 ILE A N 1
ATOM 725 C CA . ILE A 1 93 ? 3.090 -4.822 -2.962 1.00 79.19 93 ILE A CA 1
ATOM 726 C C . ILE A 1 93 ? 3.625 -3.566 -2.270 1.00 79.19 93 ILE A C 1
ATOM 728 O O . ILE A 1 93 ? 4.161 -2.694 -2.944 1.00 79.19 93 ILE A O 1
ATOM 732 N N . ILE A 1 94 ? 3.543 -3.483 -0.938 1.00 80.56 94 ILE A N 1
ATOM 733 C CA . ILE A 1 94 ? 4.053 -2.350 -0.152 1.00 80.56 94 ILE A CA 1
ATOM 734 C C . ILE A 1 94 ? 5.544 -2.129 -0.434 1.00 80.56 94 ILE A C 1
ATOM 736 O O . ILE A 1 94 ? 5.935 -1.013 -0.768 1.00 80.56 94 ILE A O 1
ATOM 740 N N . GLU A 1 95 ? 6.370 -3.177 -0.364 1.00 81.25 95 GLU A N 1
ATOM 741 C CA . GLU A 1 95 ? 7.809 -3.079 -0.638 1.00 81.25 95 GLU A CA 1
ATOM 742 C C . GLU A 1 95 ? 8.109 -2.585 -2.057 1.00 81.25 95 GLU A C 1
ATOM 744 O O . GLU A 1 95 ? 9.013 -1.772 -2.258 1.00 81.25 95 GLU A O 1
ATOM 749 N N . ARG A 1 96 ? 7.342 -3.041 -3.051 1.00 77.19 96 ARG A N 1
ATOM 750 C CA . ARG A 1 96 ? 7.492 -2.580 -4.437 1.00 77.19 96 ARG A CA 1
ATOM 751 C C . ARG A 1 96 ? 7.076 -1.132 -4.606 1.00 77.19 96 ARG A C 1
ATOM 753 O O . ARG A 1 96 ? 7.778 -0.390 -5.279 1.00 77.19 96 ARG A O 1
ATOM 760 N N . VAL A 1 97 ? 5.976 -0.710 -3.985 1.00 76.88 97 VAL A N 1
ATOM 761 C CA . VAL A 1 97 ? 5.527 0.685 -4.063 1.00 76.88 97 VAL A CA 1
ATOM 762 C C . VAL A 1 97 ? 6.531 1.611 -3.364 1.00 76.88 97 VAL A C 1
ATOM 764 O O . VAL A 1 97 ? 6.806 2.685 -3.885 1.00 76.88 97 VAL A O 1
ATOM 767 N N . VAL A 1 98 ? 7.137 1.193 -2.246 1.00 81.38 98 VAL A N 1
ATOM 768 C CA . VAL A 1 98 ? 8.213 1.954 -1.579 1.00 81.38 98 VAL A CA 1
ATOM 769 C C . VAL A 1 98 ? 9.413 2.150 -2.508 1.00 81.38 98 VAL A C 1
ATOM 771 O O . VAL A 1 98 ? 9.897 3.272 -2.630 1.00 81.38 98 VAL A O 1
ATOM 774 N N . LYS A 1 99 ? 9.849 1.093 -3.208 1.00 80.00 99 LYS A N 1
ATOM 775 C CA . LYS A 1 99 ? 10.919 1.187 -4.218 1.00 80.00 99 LYS A CA 1
ATOM 776 C C . LYS A 1 99 ? 10.523 2.071 -5.400 1.00 80.00 99 LYS A C 1
ATOM 778 O O . LYS A 1 99 ? 11.328 2.855 -5.874 1.00 80.00 99 LYS A O 1
ATOM 783 N N . LEU A 1 100 ? 9.280 1.953 -5.865 1.00 75.06 100 LEU A N 1
ATOM 784 C CA . LEU A 1 100 ? 8.758 2.682 -7.020 1.00 75.06 100 LEU A CA 1
ATOM 785 C C . LEU A 1 100 ? 8.621 4.186 -6.764 1.00 75.06 100 LEU A C 1
ATOM 787 O O . LEU A 1 100 ? 8.783 4.983 -7.683 1.00 75.06 100 LEU A O 1
ATOM 791 N N . LEU A 1 101 ? 8.264 4.568 -5.541 1.00 72.38 101 LEU A N 1
ATOM 792 C CA . LEU A 1 101 ? 8.103 5.966 -5.152 1.00 72.38 101 LEU A CA 1
ATOM 793 C C . LEU A 1 101 ? 9.400 6.598 -4.634 1.00 72.38 101 LEU A C 1
ATOM 795 O O . LEU A 1 101 ? 9.364 7.779 -4.298 1.00 72.38 101 LEU A O 1
ATOM 799 N N . ASP A 1 102 ? 10.496 5.831 -4.576 1.00 74.62 102 ASP A N 1
ATOM 800 C CA . ASP A 1 102 ? 11.797 6.258 -4.047 1.00 74.62 102 ASP A CA 1
ATOM 801 C C . ASP A 1 102 ? 11.643 6.972 -2.692 1.00 74.62 102 ASP A C 1
ATOM 803 O O . ASP A 1 102 ? 12.053 8.110 -2.473 1.00 74.62 102 ASP A O 1
ATOM 807 N N . CYS A 1 103 ? 10.903 6.323 -1.789 1.00 69.50 103 CYS A N 1
ATOM 808 C CA . CYS A 1 103 ? 10.651 6.860 -0.460 1.00 69.50 103 CYS A CA 1
ATOM 809 C C . CYS A 1 103 ? 11.916 6.711 0.403 1.00 69.50 103 CYS A C 1
ATOM 811 O O . CYS A 1 103 ? 12.052 5.693 1.087 1.00 69.50 103 CYS A O 1
ATOM 813 N N . GLU A 1 104 ? 12.827 7.690 0.341 1.00 54.19 104 GLU A N 1
ATOM 814 C CA . GLU A 1 104 ? 14.001 7.821 1.233 1.00 54.19 104 GLU A CA 1
ATOM 815 C C . GLU A 1 104 ? 13.632 8.010 2.715 1.00 54.19 104 GLU A C 1
ATOM 817 O O . GLU A 1 104 ? 12.667 8.756 3.025 1.00 54.19 104 GLU A O 1
#

Organism: NCBI:txid1611254

Foldseek 3Di:
DDDPPDDDPVNVLVVLVVVLVVVVVVLPLQVVLVVVCLVVVDDPVVLCLCVPQDPNDPDLVSLLCCLPVVLVSVCVSSCVRRNPSSCVCSNVNSVSVCVSSVND

Secondary structure (DSSP, 8-state):
---TT---HHHHHHHHHHHHHHHHHHTTHHHHHHHHHHHH----TT-GGGTT--SS---HHHHHHHHHTSHHHHHHHHHHHH-GGGGTTHHHHHHHHHHHTT--

InterPro domains:
  IPR002542 T20D4.11-like domain [PF01579] (9-103)

pLDDT: mean 78.24, std 6.48, range [48.47, 87.56]

Sequence (104 aa):
MADPCYIPQQSKDTVEHTCMLLEMIDKGSFTACASKLMKENPDLSDYECLEGMDFYEKSTANSCRKITTKKDCIRKIMEHRSGKDALVGYDEIIERVVKLLDCE